Protein AF-A0AAV4GUM2-F1 (afdb_monomer_lite)

Radius of gyration: 15.47 Å; chains: 1; bounding box: 38×36×44 Å

Organism: NCBI:txid1093978

InterPro domains:
  IPR018998 EndoU ribonuclease, C-terminal [PF09412] (3-147)
  IPR018998 EndoU ribonuclease, C-terminal [PS51959] (1-150)
  IPR018998 EndoU ribonuclease, C-terminal [cd21159] (4-147)
  IPR037227 Endoribonuclease EndoU-like [SSF142877] (4-147)
  IPR039787 Poly(U)-specific endoribonuclease [PTHR12439] (3-148)

Structure (mmCIF, N/CA/C/O backbone):
data_AF-A0AAV4GUM2-F1
#
_entry.id   AF-A0AAV4GUM2-F1
#
loop_
_atom_site.group_PDB
_atom_site.id
_atom_site.type_symbol
_atom_site.label_atom_id
_atom_site.label_alt_id
_atom_site.label_comp_id
_atom_site.label_asym_id
_atom_site.label_entity_id
_atom_site.label_seq_id
_atom_site.pdbx_PDB_ins_code
_atom_site.Cartn_x
_atom_site.Cartn_y
_atom_site.Cartn_z
_atom_site.occupancy
_atom_site.B_iso_or_equiv
_atom_site.auth_seq_id
_atom_site.auth_comp_id
_atom_site.auth_asym_id
_atom_site.auth_atom_id
_atom_site.pdbx_PDB_model_num
ATOM 1 N N . LYS A 1 1 ? 1.943 -12.932 -22.956 1.00 70.44 1 LYS A N 1
ATOM 2 C CA . LYS A 1 1 ? 1.127 -13.842 -22.110 1.00 70.44 1 LYS A CA 1
ATOM 3 C C . LYS A 1 1 ? 2.083 -14.591 -21.196 1.00 70.44 1 LYS A C 1
ATOM 5 O O . LYS A 1 1 ? 3.096 -15.033 -21.717 1.00 70.44 1 LYS A O 1
ATOM 10 N N . ILE A 1 2 ? 1.782 -14.676 -19.899 1.00 88.69 2 ILE A N 1
ATOM 11 C CA . ILE A 1 2 ? 2.562 -15.442 -18.914 1.00 88.69 2 ILE A CA 1
ATOM 12 C C . ILE A 1 2 ? 2.278 -16.930 -19.142 1.00 88.69 2 ILE A C 1
ATOM 14 O O . ILE A 1 2 ? 1.111 -17.315 -19.142 1.00 88.69 2 ILE A O 1
ATOM 18 N N . GLN A 1 3 ? 3.309 -17.737 -19.368 1.00 93.19 3 GLN A N 1
ATOM 19 C CA . GLN A 1 3 ? 3.180 -19.148 -19.753 1.00 93.19 3 GLN A CA 1
ATOM 20 C C . GLN A 1 3 ? 3.437 -20.120 -18.600 1.00 93.19 3 GLN A C 1
ATOM 22 O O . GLN A 1 3 ? 3.014 -21.270 -18.653 1.00 93.19 3 GLN A O 1
ATOM 27 N N . ASN A 1 4 ? 4.156 -19.688 -17.563 1.00 96.00 4 ASN A N 1
ATOM 28 C CA . ASN A 1 4 ? 4.568 -20.556 -16.464 1.00 96.00 4 ASN A CA 1
ATOM 29 C C . ASN A 1 4 ? 4.792 -19.771 -15.159 1.00 96.00 4 ASN A C 1
ATOM 31 O O . ASN A 1 4 ? 4.789 -18.539 -15.122 1.00 96.00 4 ASN A O 1
ATOM 35 N N . VAL A 1 5 ? 5.007 -20.511 -14.069 1.00 96.44 5 VAL A N 1
ATOM 36 C CA . VAL A 1 5 ? 5.221 -19.953 -12.725 1.00 96.44 5 VAL A CA 1
ATOM 37 C C . VAL A 1 5 ? 6.489 -19.096 -12.644 1.00 96.44 5 VAL A C 1
ATOM 39 O O . VAL A 1 5 ? 6.516 -18.126 -11.887 1.00 96.44 5 VAL A O 1
ATOM 42 N N . ALA A 1 6 ? 7.536 -19.417 -13.411 1.00 97.75 6 ALA A N 1
ATOM 43 C CA . ALA A 1 6 ? 8.776 -18.644 -13.398 1.00 97.75 6 ALA A CA 1
ATOM 44 C C . ALA A 1 6 ? 8.567 -17.248 -14.005 1.00 97.75 6 ALA A C 1
ATOM 46 O O . ALA A 1 6 ? 8.977 -16.257 -13.403 1.00 97.75 6 ALA A O 1
ATOM 47 N N . GLU A 1 7 ? 7.851 -17.158 -15.126 1.00 97.06 7 GLU A N 1
ATOM 48 C CA . GLU A 1 7 ? 7.456 -15.886 -15.738 1.00 97.06 7 GLU A CA 1
ATOM 49 C C . GLU A 1 7 ? 6.529 -15.075 -14.828 1.00 97.06 7 GLU A C 1
ATOM 51 O O . GLU A 1 7 ? 6.722 -13.868 -14.683 1.00 97.06 7 GLU A O 1
ATOM 56 N N . LEU A 1 8 ? 5.564 -15.724 -14.161 1.00 95.31 8 LEU A N 1
ATOM 57 C CA . LEU A 1 8 ? 4.701 -15.045 -13.190 1.00 95.31 8 LEU A CA 1
ATOM 58 C C . LEU A 1 8 ? 5.522 -14.470 -12.032 1.00 95.31 8 LEU A C 1
ATOM 60 O O . LEU A 1 8 ? 5.329 -13.321 -11.643 1.00 95.31 8 LEU A O 1
ATOM 64 N N . ARG A 1 9 ? 6.463 -15.250 -11.492 1.00 97.06 9 ARG A N 1
ATOM 65 C CA . ARG A 1 9 ? 7.342 -14.815 -10.402 1.00 97.06 9 ARG A CA 1
ATOM 66 C C . ARG A 1 9 ? 8.237 -13.656 -10.830 1.00 97.06 9 ARG A C 1
ATOM 68 O O . ARG A 1 9 ? 8.405 -12.722 -10.052 1.00 97.06 9 ARG A O 1
ATOM 75 N N . ALA A 1 10 ? 8.800 -13.711 -12.035 1.00 97.44 10 ALA A N 1
ATOM 76 C CA . ALA A 1 10 ? 9.609 -12.630 -12.587 1.00 97.44 10 ALA A CA 1
ATOM 77 C C . ALA A 1 10 ? 8.778 -11.352 -12.763 1.00 97.44 10 ALA A C 1
ATOM 79 O O . ALA A 1 10 ? 9.224 -10.277 -12.370 1.00 97.44 10 ALA A O 1
ATOM 80 N N . LEU A 1 11 ? 7.543 -11.475 -13.264 1.00 96.38 11 LEU A N 1
ATOM 81 C CA . LEU A 1 11 ? 6.624 -10.345 -13.360 1.00 96.38 11 LEU A CA 1
ATOM 82 C C . LEU A 1 11 ? 6.303 -9.764 -11.981 1.00 96.38 11 LEU A C 1
ATOM 84 O O . LEU A 1 11 ? 6.423 -8.559 -11.805 1.00 96.38 11 LEU A O 1
ATOM 88 N N . LEU A 1 12 ? 5.920 -10.592 -11.006 1.00 97.62 12 LEU A N 1
ATOM 89 C CA . LEU A 1 12 ? 5.592 -10.126 -9.656 1.00 97.62 12 LEU A CA 1
ATOM 90 C C . LEU A 1 12 ? 6.788 -9.448 -8.983 1.00 97.62 12 LEU A C 1
ATOM 92 O O . LEU A 1 12 ? 6.615 -8.395 -8.378 1.00 97.62 12 LEU A O 1
ATOM 96 N N . ARG A 1 13 ? 7.995 -10.012 -9.132 1.00 98.06 13 ARG A N 1
ATOM 97 C CA . ARG A 1 13 ? 9.239 -9.384 -8.663 1.00 98.06 13 ARG A CA 1
ATOM 98 C C . ARG A 1 13 ? 9.407 -7.994 -9.253 1.00 98.06 13 ARG A C 1
ATOM 100 O O . ARG A 1 13 ? 9.480 -7.035 -8.495 1.00 98.06 13 ARG A O 1
ATOM 107 N N . ARG A 1 14 ? 9.343 -7.891 -10.580 1.00 97.62 14 ARG A N 1
ATOM 108 C CA . ARG A 1 14 ? 9.476 -6.613 -11.276 1.00 97.62 14 ARG A CA 1
ATOM 109 C C . ARG A 1 14 ? 8.408 -5.609 -10.851 1.00 97.62 14 ARG A C 1
ATOM 111 O O . ARG A 1 14 ? 8.712 -4.464 -10.585 1.00 97.62 14 ARG A O 1
ATOM 118 N N . LEU A 1 15 ? 7.142 -6.016 -10.781 1.00 97.81 15 LEU A N 1
ATOM 119 C CA . LEU A 1 15 ? 6.043 -5.093 -10.487 1.00 97.81 15 LEU A CA 1
ATOM 120 C C . LEU A 1 15 ? 6.069 -4.544 -9.058 1.00 97.81 15 LEU A C 1
ATOM 122 O O . LEU A 1 15 ? 5.706 -3.385 -8.858 1.00 97.81 15 LEU A O 1
ATOM 126 N N . TRP A 1 16 ? 6.446 -5.378 -8.088 1.00 98.44 16 TRP A N 1
ATOM 127 C CA . TRP A 1 16 ? 6.263 -5.077 -6.670 1.00 98.44 16 TRP A CA 1
ATOM 128 C C . TRP A 1 16 ? 7.555 -4.787 -5.915 1.00 98.44 16 TRP A C 1
ATOM 130 O O . TRP A 1 16 ? 7.492 -4.076 -4.919 1.00 98.44 16 TRP A O 1
ATOM 140 N N . PHE A 1 17 ? 8.694 -5.326 -6.345 1.00 98.12 17 PHE A N 1
ATOM 141 C CA . PHE A 1 17 ? 9.919 -5.345 -5.540 1.00 98.12 17 PHE A CA 1
ATOM 142 C C . PHE A 1 17 ? 11.116 -4.656 -6.195 1.00 98.12 17 PHE A C 1
ATOM 144 O O . PHE A 1 17 ? 12.085 -4.376 -5.495 1.00 98.12 17 PHE A O 1
ATOM 151 N N . ASP A 1 18 ? 11.073 -4.368 -7.497 1.00 98.06 18 ASP A N 1
ATOM 152 C CA . ASP A 1 18 ? 12.101 -3.528 -8.110 1.00 98.06 18 ASP A CA 1
ATOM 153 C C . ASP A 1 18 ? 11.969 -2.095 -7.580 1.00 98.06 18 ASP A C 1
ATOM 155 O O . ASP A 1 18 ? 10.864 -1.553 -7.457 1.00 98.06 18 ASP A O 1
ATOM 159 N N . PHE A 1 19 ? 13.112 -1.490 -7.258 1.00 97.31 19 PHE A N 1
ATOM 160 C CA . PHE A 1 19 ? 13.151 -0.115 -6.788 1.00 97.31 19 PHE A CA 1
ATOM 161 C C . PHE A 1 19 ? 13.018 0.867 -7.952 1.00 97.31 19 PHE A C 1
ATOM 163 O O . PHE A 1 19 ? 13.669 0.726 -8.988 1.00 97.31 19 PHE A O 1
ATOM 170 N N . TYR A 1 20 ? 12.230 1.914 -7.742 1.00 96.19 20 TYR A N 1
ATOM 171 C CA . TYR A 1 20 ? 12.079 3.050 -8.648 1.00 96.19 20 TYR A CA 1
ATOM 172 C C . TYR A 1 20 ? 12.130 4.362 -7.845 1.00 96.19 20 TYR A C 1
ATOM 174 O O . TYR A 1 20 ? 11.993 4.339 -6.621 1.00 96.19 20 TYR A O 1
ATOM 182 N N . PRO A 1 21 ? 12.344 5.533 -8.475 1.00 94.06 21 PRO A N 1
ATOM 183 C CA . PRO A 1 21 ? 12.385 6.787 -7.729 1.00 94.06 21 PRO A CA 1
ATOM 184 C C . PRO A 1 21 ? 11.014 7.196 -7.207 1.00 94.06 21 PRO A C 1
ATOM 186 O O . PRO A 1 21 ? 10.027 7.089 -7.930 1.00 94.06 21 PRO A O 1
ATOM 189 N N . ARG A 1 22 ? 10.900 7.774 -6.007 1.00 87.38 22 ARG A N 1
ATOM 190 C CA . ARG A 1 22 ? 9.578 8.197 -5.491 1.00 87.38 22 ARG A CA 1
ATOM 191 C C . ARG A 1 22 ? 8.965 9.396 -6.233 1.00 87.38 22 ARG A C 1
ATOM 193 O O . ARG A 1 22 ? 7.749 9.468 -6.401 1.00 87.38 22 ARG A O 1
ATOM 200 N N . SER A 1 23 ? 9.775 10.328 -6.743 1.00 85.56 23 SER A N 1
ATOM 201 C CA . SER A 1 23 ? 9.317 11.534 -7.468 1.00 85.56 23 SER A CA 1
ATOM 202 C C . SER A 1 23 ? 9.852 11.583 -8.902 1.00 85.56 23 SER A C 1
ATOM 204 O O . SER A 1 23 ? 10.813 10.892 -9.225 1.00 85.56 23 SER A O 1
ATOM 206 N N . GLY A 1 24 ? 9.203 12.337 -9.796 1.00 83.75 24 GLY A N 1
ATOM 207 C CA . GLY A 1 24 ? 9.653 12.472 -11.194 1.00 83.75 24 GLY A CA 1
ATOM 208 C C . GLY A 1 24 ? 10.973 13.236 -11.355 1.00 83.75 24 GLY A C 1
ATOM 209 O O . GLY A 1 24 ? 11.605 13.147 -12.397 1.00 83.75 24 GLY A O 1
ATOM 210 N N . ASN A 1 25 ? 11.400 13.948 -10.309 1.00 86.56 25 ASN A N 1
ATOM 211 C CA . ASN A 1 25 ? 12.610 14.773 -10.311 1.00 86.56 25 ASN A CA 1
ATOM 212 C C . ASN A 1 25 ? 13.780 14.107 -9.563 1.00 86.56 25 ASN A C 1
ATOM 214 O O . ASN A 1 25 ? 14.814 14.738 -9.373 1.00 86.56 25 ASN A O 1
ATOM 218 N N . SER A 1 26 ? 13.607 12.869 -9.085 1.00 87.75 26 SER A N 1
ATOM 219 C CA . SER A 1 26 ? 14.644 12.100 -8.392 1.00 87.75 26 SER A CA 1
ATOM 220 C C . SER A 1 26 ? 15.127 10.954 -9.271 1.00 87.75 26 SER A C 1
ATOM 222 O O . SER A 1 26 ? 14.334 10.331 -9.973 1.00 87.75 26 SER A O 1
ATOM 224 N N . THR A 1 27 ? 16.417 10.646 -9.183 1.00 91.56 27 THR A N 1
ATOM 225 C CA . THR A 1 27 ? 17.033 9.443 -9.765 1.00 91.56 27 THR A CA 1
ATOM 226 C C . THR A 1 27 ? 17.346 8.379 -8.710 1.00 91.56 27 THR A C 1
ATOM 228 O O . THR A 1 27 ? 17.794 7.288 -9.052 1.00 91.56 27 THR A O 1
ATOM 231 N N . VAL A 1 28 ? 17.117 8.680 -7.427 1.00 93.81 28 VAL A N 1
ATOM 232 C CA . VAL A 1 28 ? 17.375 7.754 -6.318 1.00 93.81 28 VAL A CA 1
ATOM 233 C C . VAL A 1 28 ? 16.295 6.682 -6.309 1.00 93.81 28 VAL A C 1
ATOM 235 O O . VAL A 1 28 ? 15.124 7.020 -6.194 1.00 93.81 28 VAL A O 1
ATOM 238 N N . LEU A 1 29 ? 16.686 5.412 -6.412 1.00 95.06 29 LEU A N 1
ATOM 239 C CA . LEU A 1 29 ? 15.788 4.258 -6.339 1.00 95.06 29 LEU A CA 1
ATOM 240 C C . LEU A 1 29 ? 15.517 3.921 -4.862 1.00 95.06 29 LEU A C 1
ATOM 242 O O . LEU A 1 29 ? 16.274 3.170 -4.254 1.00 95.06 29 LEU A O 1
ATOM 246 N N . ASP A 1 30 ? 14.493 4.540 -4.270 1.00 93.06 30 ASP A N 1
ATOM 247 C CA . ASP A 1 30 ? 14.252 4.540 -2.814 1.00 93.06 30 ASP A CA 1
ATOM 248 C C . ASP A 1 30 ? 12.866 4.029 -2.391 1.00 93.06 30 ASP A C 1
ATOM 250 O O . ASP A 1 30 ? 12.462 4.219 -1.240 1.00 93.06 30 ASP A O 1
ATOM 254 N N . THR A 1 31 ? 12.114 3.445 -3.323 1.00 95.81 31 THR A N 1
ATOM 255 C CA . THR A 1 31 ? 10.775 2.909 -3.069 1.00 95.81 31 THR A CA 1
ATOM 256 C C . THR A 1 31 ? 10.441 1.758 -4.012 1.00 95.81 31 THR A C 1
ATOM 258 O O . THR A 1 31 ? 10.967 1.676 -5.123 1.00 95.81 31 THR A O 1
ATOM 261 N N . SER A 1 32 ? 9.539 0.888 -3.573 1.00 97.81 32 SER A N 1
ATOM 262 C CA . SER A 1 32 ? 8.948 -0.197 -4.350 1.00 97.81 32 SER A CA 1
ATOM 263 C C . SER A 1 32 ? 7.430 -0.244 -4.141 1.00 97.81 32 SER A C 1
ATOM 265 O O . SER A 1 32 ? 6.896 0.273 -3.154 1.00 97.81 32 SER A O 1
ATOM 267 N N . GLY A 1 33 ? 6.711 -0.915 -5.045 1.00 97.94 33 GLY A N 1
ATOM 268 C CA . GLY A 1 33 ? 5.258 -1.052 -4.928 1.00 97.94 33 GLY A CA 1
ATOM 269 C C . GLY A 1 33 ? 4.840 -1.795 -3.659 1.00 97.94 33 GLY A C 1
ATOM 270 O O . GLY A 1 33 ? 3.842 -1.445 -3.027 1.00 97.94 33 GLY A O 1
ATOM 271 N N . PHE A 1 34 ? 5.629 -2.792 -3.249 1.00 98.38 34 PHE A N 1
ATOM 272 C CA . PHE A 1 34 ? 5.408 -3.545 -2.020 1.00 98.38 34 PHE A CA 1
ATOM 273 C C . PHE A 1 34 ? 5.594 -2.662 -0.787 1.00 98.38 34 PHE A C 1
ATOM 275 O O . PHE A 1 34 ? 4.730 -2.655 0.087 1.00 98.38 34 PHE A O 1
ATOM 282 N N . GLU A 1 35 ? 6.675 -1.883 -0.721 1.00 97.44 35 GLU A N 1
ATOM 283 C CA . GLU A 1 35 ? 6.890 -0.952 0.389 1.00 97.44 35 GLU A CA 1
ATOM 284 C C . GLU A 1 35 ? 5.760 0.069 0.471 1.00 97.44 35 GLU A C 1
ATOM 286 O O . GLU A 1 35 ? 5.159 0.244 1.527 1.00 97.44 35 GLU A O 1
ATOM 291 N N . HIS A 1 36 ? 5.390 0.677 -0.653 1.00 97.44 36 HIS A N 1
ATOM 292 C CA . HIS A 1 36 ? 4.338 1.678 -0.668 1.00 97.44 36 HIS A CA 1
ATOM 293 C C . HIS A 1 36 ? 2.983 1.114 -0.219 1.00 97.44 36 HIS A C 1
ATOM 295 O O . HIS A 1 36 ? 2.336 1.662 0.674 1.00 97.44 36 HIS A O 1
ATOM 301 N N . VAL A 1 37 ? 2.531 0.014 -0.820 1.00 98.06 37 VAL A N 1
ATOM 302 C CA . VAL A 1 37 ? 1.183 -0.525 -0.587 1.00 98.06 37 VAL A CA 1
ATOM 303 C C . VAL A 1 37 ? 1.115 -1.326 0.708 1.00 98.06 37 VAL A C 1
ATOM 305 O O . VAL A 1 37 ? 0.219 -1.096 1.518 1.00 98.06 37 VAL A O 1
ATOM 308 N N . MET A 1 38 ? 2.062 -2.237 0.927 1.00 97.56 38 MET A N 1
ATOM 309 C CA . MET A 1 38 ? 1.987 -3.235 1.997 1.00 97.56 38 MET A CA 1
ATOM 310 C C . MET A 1 38 ? 2.697 -2.791 3.275 1.00 97.56 38 MET A C 1
ATOM 312 O O . MET A 1 38 ? 2.296 -3.216 4.350 1.00 97.56 38 MET A O 1
ATOM 316 N N . VAL A 1 39 ? 3.730 -1.944 3.196 1.00 95.94 39 VAL A N 1
ATOM 317 C CA . VAL A 1 39 ? 4.525 -1.534 4.374 1.00 95.94 39 VAL A CA 1
ATOM 318 C C . VAL A 1 39 ? 4.197 -0.116 4.842 1.00 95.94 39 VAL A C 1
ATOM 320 O O . VAL A 1 39 ? 4.213 0.141 6.048 1.00 95.94 39 VAL A O 1
ATOM 323 N N . GLY A 1 40 ? 3.879 0.786 3.912 1.00 94.81 40 GLY A N 1
ATOM 324 C CA . GLY A 1 40 ? 3.738 2.216 4.157 1.00 94.81 40 GLY A CA 1
ATOM 325 C C . GLY A 1 40 ? 5.062 2.970 4.139 1.00 94.81 40 GLY A C 1
ATOM 326 O O . GLY A 1 40 ? 6.116 2.432 4.468 1.00 94.81 40 GLY A O 1
ATOM 327 N N . GLU A 1 41 ? 4.991 4.258 3.808 1.00 93.56 41 GLU A N 1
ATOM 328 C CA . GLU A 1 41 ? 6.158 5.133 3.706 1.00 93.56 41 GLU A CA 1
ATOM 329 C C . GLU A 1 41 ? 5.899 6.517 4.305 1.00 93.56 41 GLU A C 1
ATOM 331 O O . GLU A 1 41 ? 4.762 6.984 4.430 1.00 93.56 41 GLU A O 1
ATOM 336 N N . TYR A 1 42 ? 6.978 7.237 4.594 1.00 93.06 42 TYR A N 1
ATOM 337 C CA . TYR A 1 42 ? 6.913 8.661 4.892 1.00 93.06 42 TYR A CA 1
ATOM 338 C C . TYR A 1 42 ? 7.051 9.464 3.604 1.00 93.06 42 TYR A C 1
ATOM 340 O O . TYR A 1 42 ? 8.011 9.319 2.853 1.00 93.06 42 TYR A O 1
ATOM 348 N N . LYS A 1 43 ? 6.085 10.345 3.351 1.00 89.19 43 LYS A N 1
ATOM 349 C CA . LYS A 1 43 ? 6.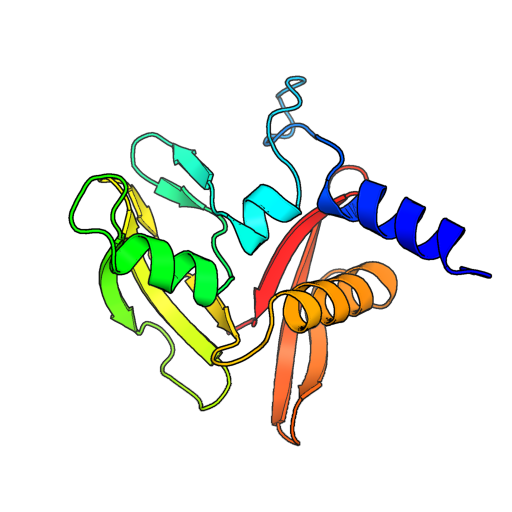114 11.267 2.21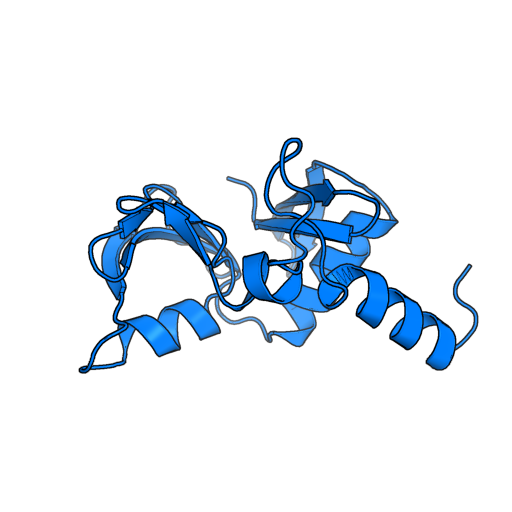0 1.00 89.19 43 LYS A CA 1
ATOM 350 C C . LYS A 1 43 ? 6.894 12.533 2.525 1.00 89.19 43 LYS A C 1
ATOM 352 O O . LYS A 1 43 ? 7.531 13.102 1.646 1.00 89.19 43 LYS A O 1
ATOM 357 N N . SER A 1 44 ? 6.786 13.004 3.761 1.00 91.12 44 SER A N 1
ATOM 358 C CA . SER A 1 44 ? 7.513 14.160 4.273 1.00 91.12 44 SER A CA 1
ATOM 359 C C . SER A 1 44 ? 7.655 14.057 5.792 1.00 91.12 44 SER A C 1
ATOM 361 O O . SER A 1 44 ? 7.256 13.064 6.405 1.00 91.12 44 SER A O 1
ATOM 363 N N . VAL A 1 45 ? 8.199 15.106 6.409 1.00 92.44 45 VAL A N 1
ATOM 364 C CA . VAL A 1 45 ? 8.283 15.243 7.870 1.00 92.44 45 VAL A CA 1
ATOM 365 C C . VAL A 1 45 ? 6.899 15.203 8.534 1.00 92.44 45 VAL A C 1
ATOM 367 O O . VAL A 1 45 ? 6.787 14.748 9.661 1.00 92.44 45 VAL A O 1
ATOM 370 N N . GLU A 1 46 ? 5.841 15.601 7.820 1.00 95.56 46 GLU A N 1
ATOM 371 C CA . GLU A 1 46 ? 4.486 15.748 8.376 1.00 95.56 46 GLU A CA 1
ATOM 372 C C . GLU A 1 46 ? 3.464 14.749 7.817 1.00 95.56 46 GLU A C 1
ATOM 374 O O . GLU A 1 46 ? 2.327 14.698 8.290 1.00 95.56 46 GLU A O 1
ATOM 379 N N . LYS A 1 47 ? 3.809 13.997 6.763 1.00 95.25 47 LYS A N 1
ATOM 380 C CA . LYS A 1 47 ? 2.839 13.187 6.009 1.00 95.25 47 LYS A CA 1
ATOM 381 C C . LYS A 1 47 ? 3.331 11.771 5.779 1.00 95.25 47 LYS A C 1
ATOM 383 O O . LYS A 1 47 ? 4.430 11.564 5.265 1.00 95.25 47 LYS A O 1
ATOM 388 N N . ALA A 1 48 ? 2.468 10.809 6.083 1.00 95.19 48 ALA A N 1
ATOM 389 C CA . ALA A 1 48 ? 2.624 9.424 5.665 1.00 95.19 48 ALA A CA 1
ATOM 390 C C . ALA A 1 48 ? 1.952 9.203 4.299 1.00 95.19 48 ALA A C 1
ATOM 392 O O . ALA A 1 48 ? 1.076 9.965 3.876 1.00 95.19 48 ALA A O 1
ATOM 393 N N . SER A 1 49 ? 2.377 8.168 3.585 1.00 94.31 49 SER A N 1
ATOM 394 C CA . SER A 1 49 ? 1.849 7.763 2.284 1.00 94.31 49 SER A CA 1
ATOM 395 C C . SER A 1 49 ? 1.841 6.244 2.161 1.00 94.31 49 SER A C 1
ATOM 397 O O . SER A 1 49 ? 2.524 5.553 2.911 1.00 94.31 49 SER A O 1
ATOM 399 N N . GLY A 1 50 ? 1.027 5.724 1.243 1.00 96.00 50 GLY A N 1
ATOM 400 C CA . GLY A 1 50 ? 0.843 4.283 1.132 1.00 96.00 50 GLY A CA 1
ATOM 401 C C . GLY A 1 50 ? 0.145 3.696 2.363 1.00 96.00 50 GLY A C 1
ATOM 402 O O . GLY A 1 50 ? -0.730 4.355 2.925 1.00 96.00 50 GLY A O 1
ATOM 403 N N . LEU A 1 51 ? 0.564 2.508 2.797 1.00 97.06 51 LEU A N 1
ATOM 404 C CA . LEU A 1 51 ? -0.030 1.725 3.890 1.00 97.06 51 LEU A CA 1
ATOM 405 C C . LEU A 1 51 ? -1.511 1.406 3.643 1.00 97.06 51 LEU A C 1
ATOM 407 O O . LEU A 1 51 ? -2.408 1.886 4.338 1.00 97.06 51 LEU A O 1
ATOM 411 N N . HIS A 1 52 ? -1.740 0.579 2.631 1.00 97.12 52 HIS A N 1
ATOM 412 C CA . HIS A 1 52 ? -3.046 0.109 2.176 1.00 97.12 52 HIS A CA 1
ATOM 413 C C . HIS A 1 52 ? -3.240 -1.389 2.464 1.00 97.12 52 HIS A C 1
ATOM 415 O O . HIS A 1 52 ? -3.920 -2.095 1.723 1.00 97.12 52 HIS A O 1
ATOM 421 N N . ASN A 1 53 ? -2.651 -1.870 3.560 1.00 97.00 53 ASN A N 1
ATOM 422 C CA . ASN A 1 53 ? -2.781 -3.242 4.032 1.00 97.00 53 ASN A CA 1
ATOM 423 C C . ASN A 1 53 ? -3.149 -3.249 5.520 1.00 97.00 53 ASN A C 1
ATOM 425 O O . ASN A 1 53 ? -2.436 -2.677 6.349 1.00 97.00 53 ASN A O 1
ATOM 429 N N . TRP A 1 54 ? -4.260 -3.908 5.857 1.00 95.75 54 TRP A N 1
ATOM 430 C CA . TRP A 1 54 ? -4.787 -3.912 7.223 1.00 95.75 54 TRP A CA 1
ATOM 431 C C . TRP A 1 54 ? -3.869 -4.625 8.215 1.00 95.75 54 TRP A C 1
ATOM 433 O O . TRP A 1 54 ? -3.790 -4.208 9.365 1.00 95.75 54 TRP A O 1
ATOM 443 N N . LEU A 1 55 ? -3.160 -5.674 7.785 1.00 95.69 55 LEU A N 1
ATOM 444 C CA . LEU A 1 55 ? -2.269 -6.423 8.666 1.00 95.69 55 LEU A CA 1
ATOM 445 C C . LEU A 1 55 ? -1.071 -5.557 9.065 1.00 95.69 55 LEU A C 1
ATOM 447 O O . LEU A 1 55 ? -0.734 -5.471 10.240 1.00 95.69 55 LEU A O 1
ATOM 451 N N . ALA A 1 56 ? -0.469 -4.847 8.109 1.00 95.38 56 ALA A N 1
ATOM 452 C CA . ALA A 1 56 ? 0.600 -3.898 8.392 1.00 95.38 56 ALA A CA 1
ATOM 453 C C . ALA A 1 56 ? 0.126 -2.706 9.231 1.00 95.38 56 ALA A C 1
ATOM 455 O O . ALA A 1 56 ? 0.883 -2.220 10.068 1.00 95.38 56 ALA A O 1
ATOM 456 N N . PHE A 1 57 ? -1.108 -2.240 9.024 1.00 95.69 57 PHE A N 1
ATOM 457 C CA . PHE A 1 57 ? -1.725 -1.227 9.877 1.00 95.69 57 PHE A CA 1
ATOM 458 C C . PHE A 1 57 ? -1.858 -1.732 11.323 1.00 95.69 57 PHE A C 1
ATOM 460 O O . PHE A 1 57 ? -1.328 -1.102 12.235 1.00 95.69 57 PHE A O 1
ATOM 467 N N . TYR A 1 58 ? -2.468 -2.906 11.515 1.00 94.69 58 TYR A N 1
ATOM 468 C CA . TYR A 1 58 ? -2.652 -3.551 12.818 1.00 94.69 58 TYR A CA 1
ATOM 469 C C . TYR A 1 58 ? -1.324 -3.773 13.549 1.00 94.69 58 TYR A C 1
ATOM 471 O O . TYR A 1 58 ? -1.186 -3.406 14.712 1.00 94.69 58 TYR A O 1
ATOM 479 N N . GLU A 1 59 ? -0.320 -4.329 12.870 1.00 94.38 59 GLU A N 1
ATOM 480 C CA . GLU A 1 59 ? 0.991 -4.592 13.474 1.00 94.38 59 GLU A CA 1
ATOM 481 C C . GLU A 1 59 ? 1.723 -3.308 13.880 1.00 94.38 59 GLU A C 1
ATOM 483 O O . GLU A 1 59 ? 2.536 -3.334 14.802 1.00 94.38 59 GLU A O 1
ATOM 488 N N . LYS A 1 60 ? 1.466 -2.180 13.206 1.00 94.81 60 LYS A N 1
ATOM 489 C CA . LYS A 1 60 ? 2.021 -0.882 13.607 1.00 94.81 60 LYS A CA 1
ATOM 490 C C . LYS A 1 60 ? 1.252 -0.277 14.774 1.00 94.81 60 LYS A C 1
ATOM 492 O O . LYS A 1 60 ? 1.905 0.198 15.684 1.00 94.81 60 LYS A O 1
ATOM 497 N N . GLU A 1 61 ? -0.079 -0.329 14.761 1.00 94.81 61 GLU A N 1
ATOM 498 C CA . GLU A 1 61 ? -0.947 0.196 15.831 1.00 94.81 61 GLU A CA 1
ATOM 499 C C . GLU A 1 61 ? -0.804 -0.582 17.151 1.00 94.81 61 GLU A C 1
ATOM 501 O O . GLU A 1 61 ? -0.864 -0.023 18.243 1.00 94.81 61 GLU A O 1
ATOM 506 N N . LYS A 1 62 ? -0.587 -1.898 17.070 1.00 93.31 62 LYS A N 1
ATOM 507 C CA . LYS A 1 62 ? -0.422 -2.768 18.241 1.00 93.31 62 LYS A CA 1
ATOM 508 C C . LYS A 1 62 ? 0.855 -2.478 19.031 1.00 93.31 62 LYS A C 1
ATOM 510 O O . LYS A 1 62 ? 0.928 -2.805 20.218 1.00 93.31 62 LYS A O 1
ATOM 515 N N . LYS A 1 63 ? 1.900 -1.963 18.382 1.00 88.25 63 LYS A N 1
ATOM 516 C CA . LYS A 1 63 ? 3.203 -1.778 19.024 1.00 88.25 63 LYS A CA 1
ATOM 517 C C . LYS A 1 63 ? 3.120 -0.685 20.075 1.00 88.25 63 LYS A C 1
ATOM 519 O O . LYS A 1 63 ? 2.720 0.429 19.796 1.00 88.25 63 LYS A O 1
ATOM 524 N N . THR A 1 64 ? 3.564 -0.988 21.287 1.00 78.50 64 THR A N 1
ATOM 525 C CA . THR A 1 64 ? 3.649 0.002 22.371 1.00 78.50 64 THR A CA 1
ATOM 526 C C . THR A 1 64 ? 4.879 0.902 22.251 1.00 78.50 64 THR A C 1
ATOM 528 O O . THR A 1 64 ? 4.931 1.953 22.880 1.00 78.50 64 THR A O 1
ATOM 531 N N . GLU A 1 65 ? 5.862 0.490 21.450 1.00 79.88 65 GLU A N 1
ATOM 532 C CA . GLU A 1 65 ? 7.101 1.216 21.180 1.00 79.88 65 GLU A CA 1
ATOM 533 C C . GLU A 1 65 ? 7.113 1.729 19.735 1.00 79.88 65 GLU A C 1
ATOM 535 O O . GLU A 1 65 ? 6.601 1.078 18.822 1.00 79.88 65 GLU A O 1
ATOM 540 N N . GLU A 1 66 ? 7.712 2.900 19.524 1.00 74.75 66 GLU A N 1
ATOM 541 C CA . GLU A 1 66 ? 7.835 3.515 18.202 1.00 74.75 66 GLU A CA 1
ATOM 542 C C . GLU A 1 66 ? 8.587 2.597 17.209 1.00 74.75 66 GLU A C 1
ATOM 544 O O . GLU A 1 66 ? 9.600 1.994 17.575 1.00 74.75 66 GLU A O 1
ATOM 549 N N . PRO A 1 67 ? 8.159 2.507 15.931 1.00 66.31 67 PRO A N 1
ATOM 550 C CA . PRO A 1 67 ? 7.119 3.313 15.292 1.00 66.31 67 PRO A CA 1
ATOM 551 C C . PRO A 1 67 ? 5.684 2.798 15.510 1.00 66.31 67 PRO A C 1
ATOM 553 O O . PRO A 1 67 ? 5.401 1.650 15.155 1.00 66.31 67 PRO A O 1
ATOM 556 N N . ASN A 1 68 ? 4.782 3.660 16.005 1.00 88.75 68 ASN A N 1
ATOM 557 C CA . ASN A 1 68 ? 3.379 3.321 16.298 1.00 88.75 68 ASN A CA 1
ATOM 558 C C . ASN A 1 68 ? 2.373 4.192 15.510 1.00 88.75 68 ASN A C 1
ATOM 560 O O . ASN A 1 68 ? 2.630 5.353 15.178 1.00 88.75 68 ASN A O 1
ATOM 564 N N . ILE A 1 69 ? 1.217 3.610 15.193 1.00 95.62 69 ILE A N 1
ATOM 565 C CA . ILE A 1 69 ? 0.050 4.295 14.637 1.00 95.62 69 ILE A CA 1
ATOM 566 C C . ILE A 1 69 ? -0.894 4.725 15.761 1.00 95.62 69 ILE A C 1
ATOM 568 O O . ILE A 1 69 ? -1.302 3.920 16.589 1.00 95.62 69 ILE A O 1
ATOM 572 N N . ASN A 1 70 ? -1.314 5.989 15.728 1.00 95.00 70 ASN A N 1
ATOM 573 C CA . ASN A 1 70 ? -2.411 6.513 16.533 1.00 95.00 70 ASN A CA 1
ATOM 574 C C . ASN A 1 70 ? -3.641 6.743 15.643 1.00 95.00 70 ASN A C 1
ATOM 576 O O . ASN A 1 70 ? -3.674 7.679 14.835 1.00 95.00 70 ASN A O 1
ATOM 580 N N . TYR A 1 71 ? -4.637 5.868 15.763 1.00 94.75 71 TYR A N 1
ATOM 581 C CA . TYR A 1 71 ? -5.865 5.919 14.977 1.00 94.75 71 TYR A CA 1
ATOM 582 C C . TYR A 1 71 ? -6.802 7.045 15.428 1.00 94.75 71 TYR A C 1
ATOM 584 O O . TYR A 1 71 ? -7.156 7.168 16.597 1.00 94.75 71 TYR A O 1
ATOM 592 N N . TYR A 1 72 ? -7.247 7.860 14.471 1.00 94.94 72 TYR A N 1
ATOM 593 C CA . TYR A 1 72 ? -8.121 9.012 14.710 1.00 94.94 72 TYR A CA 1
ATOM 594 C C . TYR A 1 72 ? -9.587 8.772 14.338 1.00 94.94 72 TYR A C 1
ATOM 596 O O . TYR A 1 72 ? -10.418 9.645 14.582 1.00 94.94 72 TYR A O 1
ATOM 604 N N . GLY A 1 73 ? -9.921 7.621 13.753 1.00 91.38 73 GLY A N 1
ATOM 605 C CA . GLY A 1 73 ? -11.284 7.297 13.335 1.00 91.38 73 GLY A CA 1
ATOM 606 C C . GLY A 1 73 ? -11.416 6.995 11.844 1.00 91.38 73 GLY A C 1
ATOM 607 O O . GLY A 1 73 ? -10.477 7.155 11.054 1.00 91.38 73 GLY A O 1
ATOM 608 N N . TYR A 1 74 ? -12.612 6.546 11.464 1.00 84.94 74 TYR A N 1
ATOM 609 C CA . TYR A 1 74 ? -12.930 6.189 10.090 1.00 84.94 74 TYR A CA 1
ATOM 610 C C . TYR A 1 74 ? -13.424 7.400 9.303 1.00 84.94 74 TYR A C 1
ATOM 612 O O . TYR A 1 74 ? -14.120 8.262 9.836 1.00 84.94 74 TYR A O 1
ATOM 620 N N . THR A 1 75 ? -13.083 7.462 8.016 1.00 81.62 75 THR A N 1
ATOM 621 C CA . THR A 1 75 ? -13.392 8.629 7.164 1.00 81.62 75 THR A CA 1
ATOM 622 C C . THR A 1 75 ? -14.388 8.355 6.044 1.00 81.62 75 THR A C 1
ATOM 624 O O . THR A 1 75 ? -14.966 9.301 5.520 1.00 81.62 75 THR A O 1
ATOM 627 N N . CYS A 1 76 ? -14.634 7.087 5.706 1.00 78.69 76 CYS A N 1
ATOM 628 C CA . CYS A 1 76 ? -15.626 6.679 4.703 1.00 78.69 76 CYS A CA 1
ATOM 629 C C . CYS A 1 76 ? -16.558 5.546 5.193 1.00 78.69 76 CYS A C 1
ATOM 631 O O . CYS A 1 76 ? -17.327 5.002 4.409 1.00 78.69 76 CYS A O 1
ATOM 633 N N . GLY A 1 77 ? -16.493 5.193 6.485 1.00 72.44 77 GLY A N 1
ATOM 634 C CA . GLY A 1 77 ? -17.211 4.058 7.081 1.00 72.44 77 GLY A CA 1
ATOM 635 C C . GLY A 1 77 ? -16.376 2.774 7.176 1.00 72.44 77 GLY A C 1
ATOM 636 O O . GLY A 1 77 ? -15.215 2.730 6.760 1.00 72.44 77 GLY A O 1
ATOM 637 N N . ILE A 1 78 ? -16.976 1.742 7.773 1.00 74.94 78 ILE A N 1
ATOM 638 C CA . ILE A 1 78 ? -16.439 0.379 7.856 1.00 74.94 78 ILE A CA 1
ATOM 639 C C . ILE A 1 78 ? -17.470 -0.545 7.216 1.00 74.94 78 ILE A C 1
ATOM 641 O O . ILE A 1 78 ? -18.623 -0.588 7.642 1.00 74.94 78 ILE A O 1
ATOM 645 N N . GLU A 1 79 ? -17.041 -1.291 6.209 1.00 80.44 79 GLU A N 1
ATOM 646 C CA . GLU A 1 79 ? -17.812 -2.370 5.601 1.00 80.44 79 GLU A CA 1
ATOM 647 C C . GLU A 1 79 ? -17.104 -3.702 5.884 1.00 80.44 79 GLU A C 1
ATOM 649 O O . GLU A 1 79 ? -15.905 -3.699 6.175 1.00 80.44 79 GLU A O 1
ATOM 654 N N . PRO A 1 80 ? -17.789 -4.857 5.783 1.00 78.75 80 PRO A N 1
ATOM 655 C CA . PRO A 1 80 ? -17.224 -6.153 6.179 1.00 78.75 80 PRO A CA 1
ATOM 656 C C . PRO A 1 80 ? -15.848 -6.477 5.571 1.00 78.75 80 PRO A C 1
ATOM 658 O O . PRO A 1 80 ? -15.055 -7.192 6.184 1.00 78.75 80 PRO A O 1
ATOM 661 N N . HIS A 1 81 ? -15.556 -5.923 4.390 1.00 84.75 81 HIS A N 1
ATOM 662 C CA . HIS A 1 81 ? -14.331 -6.183 3.638 1.00 84.75 81 HIS A CA 1
ATOM 663 C C . HIS A 1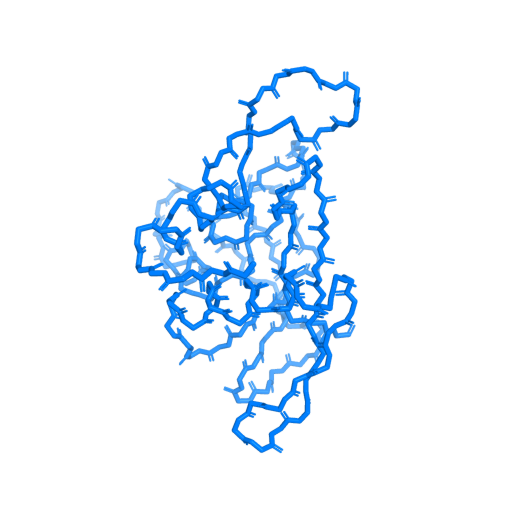 81 ? -13.458 -4.949 3.402 1.00 84.75 81 HIS A C 1
ATOM 665 O O . HIS A 1 81 ? -12.420 -5.092 2.764 1.00 84.75 81 HIS A O 1
ATOM 671 N N . ARG A 1 82 ? -13.820 -3.748 3.875 1.00 90.06 82 ARG A N 1
ATOM 672 C CA . ARG A 1 82 ? -12.991 -2.542 3.685 1.00 90.06 82 ARG A CA 1
ATOM 673 C C . ARG A 1 82 ? -13.098 -1.554 4.838 1.00 90.06 82 ARG A C 1
ATOM 675 O O . ARG A 1 82 ? -14.151 -1.400 5.451 1.00 90.06 82 ARG A O 1
ATOM 682 N N . MET A 1 83 ? -12.009 -0.833 5.076 1.00 91.69 83 MET A N 1
ATOM 683 C CA . MET A 1 83 ? -11.951 0.266 6.035 1.00 91.69 83 MET A CA 1
ATOM 684 C C . MET A 1 83 ? -11.272 1.479 5.419 1.00 91.69 83 MET A C 1
ATOM 686 O O . MET A 1 83 ? -10.292 1.336 4.688 1.00 91.69 83 MET A O 1
ATOM 690 N N . CYS A 1 84 ? -11.759 2.664 5.786 1.00 93.31 84 CYS A N 1
ATOM 691 C CA . CYS A 1 84 ? -11.000 3.902 5.674 1.00 93.31 84 CYS A CA 1
ATOM 692 C C . CYS A 1 84 ? -10.561 4.388 7.044 1.00 93.31 84 CYS A C 1
ATOM 694 O O . CYS A 1 84 ? -11.410 4.552 7.912 1.00 93.31 84 CYS A O 1
ATOM 696 N N . ALA A 1 85 ? -9.284 4.711 7.211 1.00 93.81 85 ALA A N 1
ATOM 697 C CA . ALA A 1 85 ? -8.733 5.235 8.451 1.00 93.81 85 ALA A CA 1
ATOM 698 C C . ALA A 1 85 ? -8.050 6.592 8.245 1.00 93.81 85 ALA A C 1
ATOM 700 O O . ALA A 1 85 ? -7.313 6.798 7.274 1.00 93.81 85 ALA A O 1
ATOM 701 N N . ALA A 1 86 ? -8.253 7.495 9.202 1.00 95.94 86 ALA A N 1
ATOM 702 C CA . ALA A 1 86 ? -7.363 8.616 9.463 1.00 95.94 86 ALA A CA 1
ATOM 703 C C . ALA A 1 86 ? -6.494 8.284 10.676 1.00 95.94 86 ALA A C 1
ATOM 705 O O . ALA A 1 86 ? -6.979 7.723 11.657 1.00 95.94 86 ALA A O 1
ATOM 706 N N . TYR A 1 87 ? -5.212 8.623 10.614 1.00 96.00 87 TYR A N 1
ATOM 707 C CA . TYR A 1 87 ? -4.280 8.325 11.695 1.00 96.00 87 TYR A CA 1
ATOM 708 C C . TYR A 1 87 ? -3.039 9.211 11.641 1.00 96.00 87 TYR A C 1
ATOM 710 O O . TYR A 1 87 ? -2.756 9.888 10.643 1.00 96.00 87 TYR A O 1
ATOM 718 N N . ASP A 1 88 ? -2.288 9.178 12.731 1.00 95.75 88 ASP A N 1
ATOM 719 C CA . ASP A 1 88 ? -0.910 9.636 12.803 1.00 95.75 88 ASP A CA 1
ATOM 720 C C . ASP A 1 88 ? 0.032 8.438 12.901 1.00 95.75 88 ASP A C 1
ATOM 722 O O . ASP A 1 88 ? -0.275 7.455 13.565 1.00 95.75 88 ASP A O 1
ATOM 726 N N . TRP A 1 89 ? 1.151 8.498 12.189 1.00 95.25 89 TRP A N 1
ATOM 727 C CA . TRP A 1 89 ? 2.214 7.507 12.263 1.00 95.25 89 TRP A CA 1
ATOM 728 C C . TRP A 1 89 ? 3.529 8.239 12.525 1.00 95.25 89 TRP A C 1
ATOM 730 O O . TRP A 1 89 ? 4.062 8.901 11.631 1.00 95.25 89 TRP A O 1
ATOM 740 N N . ASN A 1 90 ? 4.034 8.169 13.758 1.00 93.56 90 ASN A N 1
ATOM 741 C CA . ASN A 1 90 ? 5.259 8.854 14.186 1.00 93.56 90 ASN A CA 1
ATOM 742 C C . ASN A 1 90 ? 5.252 10.373 13.913 1.00 93.56 90 ASN A C 1
ATOM 744 O O . ASN A 1 90 ? 6.198 10.911 13.325 1.00 93.56 90 ASN A O 1
ATOM 748 N N . GLY A 1 91 ? 4.170 11.067 14.261 1.00 93.44 91 GLY A N 1
ATOM 749 C CA . GLY A 1 91 ? 3.984 12.501 14.019 1.00 93.44 91 GLY A CA 1
ATOM 750 C C . GLY A 1 91 ? 3.611 12.856 12.576 1.00 93.44 91 GLY A C 1
ATOM 751 O O . GLY A 1 91 ? 3.557 14.038 12.224 1.00 93.44 91 GLY A O 1
ATOM 752 N N . ARG A 1 92 ? 3.386 11.855 11.712 1.00 96.31 92 ARG A N 1
ATOM 753 C CA . ARG A 1 92 ? 3.020 12.053 10.305 1.00 96.31 92 ARG A CA 1
ATOM 754 C C . ARG A 1 92 ? 1.573 11.688 10.072 1.00 96.31 92 ARG A C 1
ATOM 756 O O . ARG A 1 92 ? 1.175 10.527 10.143 1.00 96.31 92 ARG A O 1
ATOM 763 N N . LYS A 1 93 ? 0.793 12.682 9.671 1.00 96.38 93 LYS A N 1
ATOM 764 C CA . LYS A 1 93 ? -0.646 12.531 9.479 1.00 96.38 93 LYS A CA 1
ATOM 765 C C . LYS A 1 93 ? -0.949 11.899 8.127 1.00 96.38 93 LYS A C 1
ATOM 767 O O . LYS A 1 93 ? -0.430 12.329 7.091 1.00 96.38 93 LYS A O 1
ATOM 772 N N . LYS A 1 94 ? -1.882 10.950 8.119 1.00 95.56 94 LYS A N 1
ATOM 773 C CA . LYS A 1 94 ? -2.576 10.486 6.917 1.00 95.56 94 LYS A CA 1
ATOM 774 C C . LYS A 1 94 ? -4.073 10.663 7.127 1.00 95.56 94 LYS A C 1
ATOM 776 O O . LYS A 1 94 ? -4.668 10.074 8.020 1.00 95.56 94 LYS A O 1
ATOM 781 N N . ARG A 1 95 ? -4.680 11.521 6.303 1.00 93.81 95 ARG A N 1
ATOM 782 C CA . ARG A 1 95 ? -6.107 11.871 6.421 1.00 93.81 95 ARG A CA 1
ATOM 783 C C . ARG A 1 95 ? -7.039 10.785 5.887 1.00 93.81 95 ARG A C 1
ATOM 785 O O . ARG A 1 95 ? -8.191 10.738 6.285 1.00 93.81 95 ARG A O 1
ATOM 792 N N . LEU A 1 96 ? -6.552 9.962 4.964 1.00 93.31 96 LEU A N 1
ATOM 793 C CA . LEU A 1 96 ? -7.313 8.883 4.354 1.00 93.31 96 LEU A CA 1
ATOM 794 C C . LEU A 1 96 ? -6.345 7.787 3.914 1.00 93.31 96 LEU A C 1
ATOM 796 O O . LEU A 1 96 ? -5.521 8.008 3.024 1.00 93.31 96 LEU A O 1
ATOM 800 N N . SER A 1 97 ? -6.444 6.623 4.546 1.00 94.31 97 SER A N 1
ATOM 801 C CA . SER A 1 97 ? -5.999 5.349 3.989 1.00 94.31 97 SER A CA 1
ATOM 802 C C . SER A 1 97 ? -7.194 4.442 3.828 1.00 94.31 97 SER A C 1
ATOM 804 O O . SER A 1 97 ? -7.992 4.359 4.752 1.00 94.31 97 SER A O 1
ATOM 806 N N . SER A 1 98 ? -7.292 3.757 2.700 1.00 95.12 98 SER A N 1
ATOM 807 C CA . SER A 1 98 ? -8.299 2.734 2.460 1.00 95.12 98 SER A CA 1
ATOM 808 C C . SER A 1 98 ? -7.632 1.403 2.149 1.00 95.12 98 SER A C 1
ATOM 810 O O . SER A 1 98 ? -6.609 1.358 1.459 1.00 95.12 98 SER A O 1
ATOM 812 N N . PHE A 1 99 ? -8.187 0.322 2.684 1.00 95.56 99 PHE A N 1
ATOM 813 C CA . PHE A 1 99 ? -7.657 -1.024 2.508 1.00 95.56 99 PHE A CA 1
ATOM 814 C C . PHE A 1 99 ? -8.724 -2.082 2.759 1.00 95.56 99 PHE A C 1
ATOM 816 O O . PHE A 1 99 ? -9.722 -1.828 3.440 1.00 95.56 99 PHE A O 1
ATOM 823 N N . PHE A 1 100 ? -8.501 -3.274 2.208 1.00 95.56 100 PHE A N 1
ATOM 824 C CA . PHE A 1 100 ? -9.320 -4.434 2.525 1.00 95.56 100 PHE A CA 1
ATOM 825 C C . PHE A 1 100 ? -9.161 -4.820 3.998 1.00 95.56 100 PHE A C 1
ATOM 827 O O . PHE A 1 100 ? -8.060 -4.738 4.538 1.00 95.56 100 PHE A O 1
ATOM 834 N N . LEU A 1 101 ? -10.236 -5.284 4.631 1.00 93.00 101 LEU A N 1
ATOM 835 C CA . LEU A 1 101 ? -10.213 -5.894 5.962 1.00 93.00 101 LEU A CA 1
ATOM 836 C C . LEU A 1 101 ? -10.320 -7.416 5.857 1.00 93.00 101 LEU A C 1
ATOM 838 O O . LEU A 1 101 ? -11.020 -7.933 4.990 1.00 93.00 101 LEU A O 1
ATOM 842 N N . ASN A 1 102 ? -9.672 -8.130 6.782 1.00 91.12 102 ASN A N 1
ATOM 843 C CA . ASN A 1 102 ? -9.795 -9.585 6.955 1.00 91.12 102 ASN A CA 1
ATOM 844 C C . ASN A 1 102 ? -9.359 -10.436 5.745 1.00 91.12 102 ASN A C 1
ATOM 846 O O . ASN A 1 102 ? -9.741 -11.599 5.631 1.00 91.12 102 ASN A O 1
ATOM 850 N N . VAL A 1 103 ? -8.536 -9.885 4.850 1.00 94.56 103 VAL A N 1
ATOM 851 C CA . VAL A 1 103 ? -7.960 -10.611 3.706 1.00 94.56 103 VAL A CA 1
ATOM 852 C C . VAL A 1 103 ? -6.510 -11.021 3.969 1.00 94.56 103 VAL A C 1
ATOM 854 O O . VAL A 1 103 ? -5.830 -10.443 4.815 1.00 94.56 103 VAL A O 1
ATOM 857 N N . SER A 1 104 ? -5.993 -12.009 3.240 1.00 96.31 104 SER A N 1
ATOM 858 C CA . SER A 1 104 ? -4.567 -12.350 3.321 1.00 96.31 104 SER A CA 1
ATOM 859 C C . SER A 1 104 ? -3.709 -11.368 2.504 1.00 96.31 104 SER A C 1
ATOM 861 O O . SER A 1 104 ? -4.173 -10.866 1.479 1.00 96.31 104 SER A O 1
ATOM 863 N N . PRO A 1 105 ? -2.423 -11.159 2.847 1.00 95.88 105 PRO A N 1
ATOM 864 C CA . PRO A 1 105 ? -1.513 -10.383 1.997 1.00 95.88 105 PRO A CA 1
ATOM 865 C C . PRO A 1 105 ? -1.391 -10.939 0.567 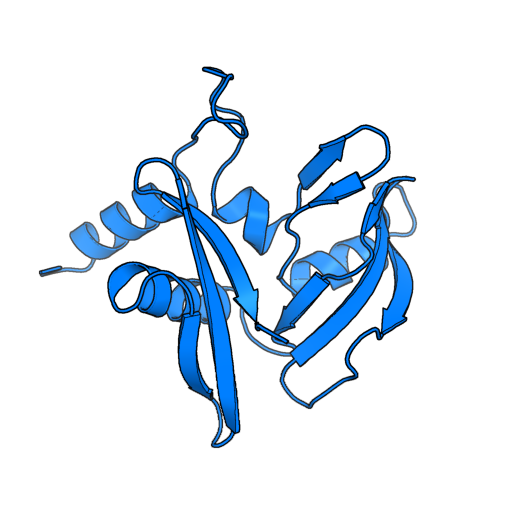1.00 95.88 105 PRO A C 1
ATOM 867 O O . PRO A 1 105 ? -1.139 -10.195 -0.378 1.00 95.88 105 PRO A O 1
ATOM 870 N N . ALA A 1 106 ? -1.589 -12.252 0.392 1.00 97.25 106 ALA A N 1
ATOM 871 C CA . ALA A 1 106 ? -1.615 -12.883 -0.923 1.00 97.25 106 ALA A CA 1
ATOM 872 C C . ALA A 1 106 ? -2.840 -12.458 -1.749 1.00 97.25 106 ALA A C 1
ATOM 874 O O . ALA A 1 106 ? -2.717 -12.296 -2.961 1.00 97.25 106 ALA A O 1
ATOM 875 N N . PHE A 1 107 ? -3.997 -12.250 -1.1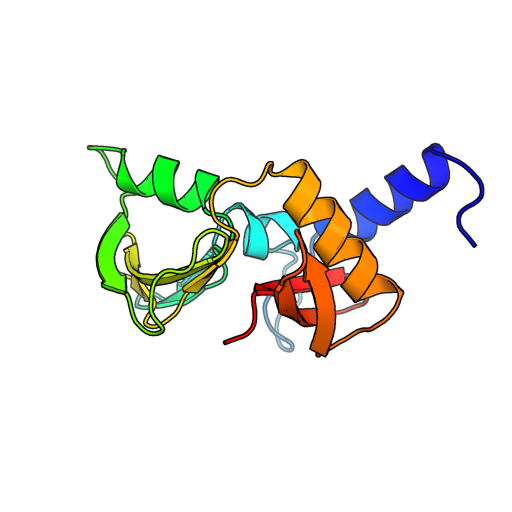08 1.00 96.94 107 PHE A N 1
ATOM 876 C CA . PHE A 1 107 ? -5.194 -11.728 -1.766 1.00 96.94 107 PHE A CA 1
ATOM 877 C C . PHE A 1 107 ? -4.967 -10.303 -2.277 1.00 96.94 107 PHE A C 1
ATOM 879 O O . PHE A 1 107 ? -5.169 -10.066 -3.466 1.00 96.94 107 PHE A O 1
ATOM 886 N N . ASP A 1 108 ? -4.476 -9.399 -1.418 1.00 97.06 108 ASP A N 1
ATOM 887 C CA . ASP A 1 108 ? -4.114 -8.024 -1.800 1.00 97.06 108 ASP A CA 1
ATOM 888 C C . ASP A 1 108 ? -3.167 -8.032 -3.010 1.00 97.06 108 ASP A C 1
ATOM 890 O O . ASP A 1 108 ? -3.453 -7.439 -4.051 1.00 97.06 108 ASP A O 1
ATOM 894 N N . LEU A 1 109 ? -2.061 -8.781 -2.915 1.00 97.44 109 LEU A N 1
ATOM 895 C CA . LEU A 1 109 ? -1.070 -8.860 -3.986 1.00 97.44 109 LEU A CA 1
ATOM 896 C C . LEU A 1 109 ? -1.685 -9.383 -5.293 1.00 97.44 109 LEU A C 1
ATOM 898 O O . LEU A 1 109 ? -1.416 -8.837 -6.364 1.00 97.44 109 LEU A O 1
ATOM 902 N N . ALA A 1 110 ? -2.519 -10.424 -5.224 1.00 96.88 110 ALA A N 1
ATOM 903 C CA . ALA A 1 110 ? -3.142 -11.029 -6.396 1.00 96.88 110 ALA A CA 1
ATOM 904 C C . ALA A 1 110 ? -4.133 -10.078 -7.078 1.00 96.88 110 ALA A C 1
ATOM 906 O O . ALA A 1 110 ? -4.035 -9.865 -8.289 1.00 96.88 110 ALA A O 1
ATOM 907 N N . ILE A 1 111 ? -5.060 -9.485 -6.322 1.00 96.75 111 ILE A N 1
ATOM 908 C CA . ILE A 1 111 ? -6.125 -8.652 -6.889 1.00 96.75 111 ILE A CA 1
ATOM 909 C C . ILE A 1 111 ? -5.583 -7.318 -7.410 1.00 96.75 111 ILE A C 1
ATOM 911 O O . ILE A 1 111 ? -5.948 -6.891 -8.508 1.00 96.75 111 ILE A O 1
ATOM 915 N N . TYR A 1 112 ? -4.629 -6.707 -6.701 1.00 97.94 112 TYR A N 1
ATOM 916 C CA . TYR A 1 112 ? -3.962 -5.500 -7.179 1.00 97.94 112 TYR A CA 1
ATOM 917 C C . TYR A 1 112 ? -3.097 -5.778 -8.411 1.00 97.94 112 TYR A C 1
ATOM 919 O O . TYR A 1 112 ? -3.117 -4.978 -9.343 1.00 97.94 112 TYR A O 1
ATOM 927 N N . THR A 1 113 ? -2.403 -6.924 -8.482 1.00 97.25 113 THR A N 1
ATOM 928 C CA . THR A 1 113 ? -1.664 -7.316 -9.699 1.00 97.25 113 THR A CA 1
ATOM 929 C C . THR A 1 113 ? -2.610 -7.521 -10.877 1.00 97.25 113 THR A C 1
ATOM 931 O O . THR A 1 113 ? -2.332 -7.043 -11.976 1.00 97.25 113 THR A O 1
ATOM 934 N N . LEU A 1 114 ? -3.731 -8.216 -10.662 1.00 95.50 114 LEU A N 1
ATOM 935 C CA . LEU A 1 114 ? -4.738 -8.450 -11.694 1.00 95.50 114 LEU A CA 1
ATOM 936 C C . LEU A 1 114 ? -5.242 -7.122 -12.268 1.00 95.50 114 LEU A C 1
ATOM 938 O O . LEU A 1 114 ? -5.216 -6.935 -13.485 1.00 95.50 114 LEU A O 1
ATOM 942 N N . CYS A 1 115 ? -5.647 -6.194 -11.401 1.00 96.50 115 CYS A N 1
ATOM 943 C CA . CYS A 1 115 ? -6.103 -4.874 -11.820 1.00 96.50 115 CYS A CA 1
ATOM 944 C C . CYS A 1 115 ? -4.995 -4.082 -12.516 1.00 96.50 115 CYS A C 1
ATOM 946 O O . CYS A 1 115 ? -5.216 -3.584 -13.614 1.00 96.50 115 CYS A O 1
ATOM 948 N N . PHE A 1 116 ? -3.784 -4.050 -11.961 1.00 96.69 116 PHE A N 1
ATOM 949 C CA . PHE A 1 116 ? -2.654 -3.346 -12.567 1.00 96.69 116 PHE A CA 1
ATOM 950 C C . PHE A 1 116 ? -2.350 -3.835 -13.992 1.00 96.69 116 PHE A C 1
ATOM 952 O O . PHE A 1 116 ? -2.087 -3.031 -14.881 1.00 96.69 116 PHE A O 1
ATOM 959 N N . VAL A 1 117 ? -2.391 -5.150 -14.226 1.00 94.00 117 VAL A N 1
ATOM 960 C CA . VAL A 1 117 ? -2.056 -5.742 -15.531 1.00 94.00 117 VAL A CA 1
ATOM 961 C C . VAL A 1 117 ? -3.210 -5.629 -16.531 1.00 94.00 117 VAL A C 1
ATOM 963 O O . VAL A 1 117 ? -2.972 -5.396 -17.714 1.00 94.00 117 VAL A O 1
ATOM 966 N N . MET A 1 118 ? -4.455 -5.816 -16.087 1.00 91.19 118 MET A N 1
ATOM 967 C CA . MET A 1 118 ? -5.609 -5.955 -16.987 1.00 91.19 118 MET A CA 1
ATOM 968 C C . MET A 1 118 ? -6.417 -4.662 -17.164 1.00 91.19 118 MET A C 1
ATOM 970 O O . MET A 1 118 ? -7.060 -4.472 -18.203 1.00 91.19 118 MET A O 1
ATOM 974 N N . ARG A 1 119 ? -6.435 -3.800 -16.141 1.00 89.88 119 ARG A N 1
ATOM 975 C CA . ARG A 1 119 ? -7.238 -2.570 -16.044 1.00 89.88 119 ARG A CA 1
ATOM 976 C C . ARG A 1 119 ? -6.492 -1.493 -15.224 1.00 89.88 119 ARG A C 1
ATOM 978 O O . ARG A 1 119 ? -6.914 -1.192 -14.107 1.00 89.88 119 ARG A O 1
ATOM 985 N N . PRO A 1 120 ? -5.389 -0.918 -15.747 1.00 88.25 120 PRO A N 1
ATOM 986 C CA . PRO A 1 120 ? -4.686 0.168 -15.067 1.00 88.25 120 PRO A CA 1
ATOM 987 C C . PRO A 1 120 ? -5.626 1.339 -14.754 1.00 88.25 120 PRO A C 1
ATOM 989 O O . PRO A 1 120 ? -6.480 1.682 -15.572 1.00 88.25 120 PRO A O 1
ATOM 992 N N . GLY A 1 121 ? -5.444 1.980 -13.599 1.00 93.19 121 GLY A N 1
ATOM 993 C CA . GLY A 1 121 ? -6.352 3.019 -13.117 1.00 93.19 121 GLY A CA 1
ATOM 994 C C . GLY A 1 121 ? -7.456 2.433 -12.237 1.00 93.19 121 GLY A C 1
ATOM 995 O O . GLY A 1 121 ? -7.163 1.653 -11.328 1.00 93.19 121 GLY A O 1
ATOM 996 N N . THR A 1 122 ? -8.705 2.830 -12.488 1.00 95.81 122 THR A N 1
ATOM 997 C CA . THR A 1 122 ? -9.877 2.311 -11.772 1.00 95.81 122 THR A CA 1
ATOM 998 C C . THR A 1 122 ? -10.288 0.953 -12.342 1.00 95.81 122 THR A C 1
ATOM 1000 O O . THR A 1 122 ? -10.529 0.801 -13.540 1.00 95.81 122 THR A O 1
ATOM 1003 N N . CYS A 1 123 ? -10.368 -0.042 -11.469 1.00 96.19 123 CYS A N 1
ATOM 1004 C CA . CYS A 1 123 ? -10.652 -1.431 -11.782 1.00 96.19 123 CYS A CA 1
ATOM 1005 C C . CYS A 1 123 ? -11.866 -1.893 -10.974 1.00 96.19 123 CYS A C 1
ATOM 1007 O O . CYS A 1 123 ? -11.819 -1.936 -9.747 1.00 96.19 123 CYS A O 1
ATOM 1009 N N . HIS A 1 124 ? -12.945 -2.247 -11.666 1.00 95.38 124 HIS A N 1
ATOM 1010 C CA . HIS A 1 124 ? -14.176 -2.726 -11.041 1.00 95.38 124 HIS A CA 1
ATOM 1011 C C . HIS A 1 124 ? -14.098 -4.236 -10.818 1.00 95.38 124 HIS A C 1
ATOM 1013 O O . HIS A 1 124 ? -13.876 -4.997 -11.766 1.00 95.38 124 HIS A O 1
ATOM 1019 N N . VAL A 1 125 ? -14.308 -4.674 -9.581 1.00 93.88 125 VAL A N 1
ATOM 1020 C CA . VAL A 1 125 ? -14.270 -6.086 -9.188 1.00 93.88 125 VAL A CA 1
ATOM 1021 C C . VAL A 1 125 ? -15.507 -6.457 -8.379 1.00 93.88 125 VAL A C 1
ATOM 1023 O O . VAL A 1 125 ? -16.186 -5.605 -7.808 1.00 93.88 125 VAL A O 1
ATOM 1026 N N . VAL A 1 126 ? -15.801 -7.753 -8.335 1.00 92.44 126 VAL A N 1
ATOM 1027 C CA . VAL A 1 126 ? -16.791 -8.315 -7.417 1.00 92.44 126 VAL A CA 1
ATOM 1028 C C . VAL A 1 126 ? -16.054 -9.239 -6.463 1.00 92.44 126 VAL A C 1
ATOM 1030 O O . VAL A 1 126 ? -15.460 -10.225 -6.897 1.00 92.44 126 VAL A O 1
ATOM 1033 N N . VAL A 1 127 ? -16.081 -8.906 -5.178 1.00 89.44 127 VAL A N 1
ATOM 1034 C CA . VAL A 1 127 ? -15.462 -9.685 -4.102 1.00 89.44 127 VAL A CA 1
ATOM 1035 C C . VAL A 1 127 ? -16.575 -10.091 -3.153 1.00 89.44 127 VAL A C 1
ATOM 1037 O O . VAL A 1 127 ? -17.288 -9.232 -2.648 1.00 89.44 127 VAL A O 1
ATOM 1040 N N . ASP A 1 128 ? -16.764 -11.397 -2.970 1.00 88.38 128 ASP A N 1
ATOM 1041 C CA . ASP A 1 128 ? -17.819 -11.952 -2.109 1.00 88.38 128 ASP A CA 1
ATOM 1042 C C . ASP A 1 128 ? -19.227 -11.390 -2.416 1.00 88.38 128 ASP A C 1
ATOM 1044 O O . ASP A 1 128 ? -19.993 -10.983 -1.547 1.00 88.38 128 ASP A O 1
ATOM 1048 N N . GLY A 1 129 ? -19.545 -11.265 -3.711 1.00 89.62 129 GLY A N 1
ATOM 1049 C CA . GLY A 1 129 ? -20.819 -10.709 -4.184 1.00 89.62 129 GLY A CA 1
ATOM 1050 C C . GLY A 1 129 ? -20.954 -9.183 -4.077 1.00 89.62 129 GLY A C 1
ATOM 1051 O O . GLY A 1 129 ? -21.933 -8.631 -4.580 1.00 89.62 129 GLY A O 1
ATOM 1052 N N . GLN A 1 130 ? -19.976 -8.480 -3.499 1.00 88.62 130 GLN A N 1
ATOM 1053 C CA . GLN A 1 130 ? -19.978 -7.024 -3.367 1.00 88.62 130 GLN A CA 1
ATOM 1054 C C . GLN A 1 130 ? -19.168 -6.360 -4.482 1.00 88.62 130 GLN A C 1
ATOM 1056 O O . GLN A 1 130 ? -18.032 -6.744 -4.766 1.00 88.62 130 GLN A O 1
ATOM 1061 N N . LYS A 1 131 ? -19.756 -5.344 -5.122 1.00 91.94 131 LYS A N 1
ATOM 1062 C CA . LYS A 1 131 ? -19.063 -4.519 -6.119 1.00 91.94 131 LYS A CA 1
ATOM 1063 C C . LYS A 1 131 ? -18.102 -3.576 -5.411 1.00 91.94 131 LYS A C 1
ATOM 1065 O O . LYS A 1 131 ? -18.511 -2.863 -4.499 1.00 91.94 131 LYS A O 1
ATOM 1070 N N . MET A 1 132 ? -16.855 -3.558 -5.857 1.00 91.69 132 MET A N 1
ATOM 1071 C CA . MET A 1 132 ? -15.818 -2.692 -5.313 1.00 91.69 132 MET A CA 1
ATOM 1072 C C . MET A 1 132 ? -14.983 -2.109 -6.440 1.00 91.69 132 MET A C 1
ATOM 1074 O O . MET A 1 132 ? -14.721 -2.770 -7.448 1.00 91.69 132 MET A O 1
ATOM 1078 N N . ASP A 1 133 ? -14.518 -0.889 -6.215 1.00 94.44 133 ASP A N 1
ATOM 1079 C CA . ASP A 1 133 ? -13.594 -0.216 -7.107 1.00 94.44 133 ASP A CA 1
ATOM 1080 C C . ASP A 1 133 ? -12.207 -0.268 -6.486 1.00 94.44 133 ASP A C 1
ATOM 1082 O O . ASP A 1 133 ? -12.026 0.052 -5.314 1.00 94.44 133 ASP A O 1
ATOM 1086 N N . LEU A 1 134 ? -11.219 -0.691 -7.264 1.00 96.44 134 LEU A N 1
ATOM 1087 C CA . LEU A 1 134 ? -9.814 -0.655 -6.882 1.00 96.44 134 LEU A CA 1
ATOM 1088 C C . LEU A 1 134 ? -9.113 0.391 -7.729 1.00 96.44 134 LEU A C 1
ATOM 1090 O O . LEU A 1 134 ? -9.327 0.464 -8.937 1.00 96.44 134 LEU A O 1
ATOM 1094 N N . GLN A 1 135 ? -8.249 1.177 -7.107 1.00 97.25 135 GLN A N 1
ATOM 1095 C CA . GLN A 1 135 ? -7.419 2.136 -7.812 1.00 97.25 135 GLN A CA 1
ATOM 1096 C C . GLN A 1 135 ? -5.993 1.605 -7.876 1.00 97.25 135 GLN A C 1
ATOM 1098 O O . GLN A 1 135 ? -5.427 1.227 -6.855 1.00 97.25 135 GLN A O 1
ATOM 1103 N N . THR A 1 136 ? -5.398 1.620 -9.066 1.00 97.50 136 THR A N 1
ATOM 1104 C CA . THR A 1 136 ? -3.978 1.326 -9.282 1.00 97.50 136 THR A CA 1
ATOM 1105 C C . THR A 1 136 ? -3.314 2.482 -10.018 1.00 97.50 136 THR A C 1
ATOM 1107 O O . THR A 1 136 ? -3.901 3.084 -10.918 1.00 97.50 136 THR A O 1
ATOM 1110 N N . PHE A 1 137 ? -2.080 2.805 -9.644 1.00 95.94 137 PHE A N 1
ATOM 1111 C CA . PHE A 1 137 ? -1.242 3.751 -10.377 1.00 95.94 137 PHE A CA 1
ATOM 1112 C C . PHE A 1 137 ? 0.090 3.104 -10.723 1.00 95.94 137 PHE A C 1
ATOM 1114 O O . PHE A 1 137 ? 0.614 2.290 -9.962 1.00 95.94 137 PHE A O 1
ATOM 1121 N N . SER A 1 138 ? 0.645 3.489 -11.868 1.00 94.94 138 SER A N 1
ATOM 1122 C CA . SER A 1 138 ? 1.925 2.989 -12.357 1.00 94.94 138 SER A CA 1
ATOM 1123 C C . SER A 1 138 ? 3.003 4.056 -12.326 1.00 94.94 138 SER A C 1
ATOM 1125 O O . SER A 1 138 ? 2.736 5.213 -12.657 1.00 94.94 138 SER A O 1
ATOM 1127 N N . LYS A 1 139 ? 4.236 3.639 -12.049 1.00 93.38 139 LYS A N 1
ATOM 1128 C CA . LYS A 1 139 ? 5.432 4.447 -12.284 1.00 93.38 139 LYS A CA 1
ATOM 1129 C C . LYS A 1 139 ? 6.505 3.597 -12.945 1.00 93.38 139 LYS A C 1
ATOM 1131 O O . LYS A 1 139 ? 6.853 2.544 -12.429 1.00 93.38 139 LYS A O 1
ATOM 1136 N N . ASP A 1 140 ? 6.981 4.025 -14.112 1.00 92.38 140 ASP A N 1
ATOM 1137 C CA . ASP A 1 140 ? 8.052 3.353 -14.863 1.00 92.38 140 ASP A CA 1
ATOM 1138 C C . ASP A 1 140 ? 7.805 1.844 -15.076 1.00 92.38 140 ASP A C 1
ATOM 1140 O O . ASP A 1 140 ? 8.721 1.030 -15.073 1.00 92.38 140 ASP A O 1
ATOM 1144 N N . GLY A 1 141 ? 6.534 1.450 -15.221 1.00 92.56 141 GLY A N 1
ATOM 1145 C CA . GLY A 1 141 ? 6.125 0.051 -15.379 1.00 92.56 141 GLY A CA 1
ATOM 1146 C C . GLY A 1 141 ? 6.019 -0.768 -14.083 1.00 92.56 141 GLY A C 1
ATOM 1147 O O . GLY A 1 141 ? 5.809 -1.980 -14.179 1.00 92.56 141 GLY A O 1
ATOM 1148 N N . HIS A 1 142 ? 6.133 -0.134 -12.915 1.00 96.62 142 HIS A N 1
ATOM 1149 C CA . HIS A 1 142 ? 5.986 -0.705 -11.571 1.00 96.62 142 HIS A CA 1
ATOM 1150 C C . HIS A 1 142 ? 4.652 -0.284 -10.948 1.00 96.62 142 HIS A C 1
ATOM 1152 O O . HIS A 1 142 ? 4.062 0.726 -11.350 1.00 96.62 142 HIS A O 1
ATOM 1158 N N . VAL A 1 143 ? 4.184 -1.031 -9.945 1.00 97.69 143 VAL A N 1
ATOM 1159 C CA . VAL A 1 143 ? 3.048 -0.609 -9.116 1.00 97.69 143 VAL A CA 1
ATOM 1160 C C . VAL A 1 143 ? 3.510 0.568 -8.260 1.00 97.69 143 VAL A C 1
ATOM 1162 O O . VAL A 1 143 ? 4.372 0.395 -7.412 1.00 97.69 143 VAL A O 1
ATOM 1165 N N . ALA A 1 144 ? 2.941 1.755 -8.473 1.00 96.19 144 ALA A N 1
ATOM 1166 C CA . ALA A 1 144 ? 3.242 2.938 -7.664 1.00 96.19 144 ALA A CA 1
ATOM 1167 C C . ALA A 1 144 ? 2.379 2.996 -6.400 1.00 96.19 144 ALA A C 1
ATOM 1169 O O . ALA A 1 144 ? 2.847 3.360 -5.327 1.00 96.19 144 ALA A O 1
ATOM 1170 N N . THR A 1 145 ? 1.098 2.654 -6.535 1.00 96.88 145 THR A N 1
ATOM 1171 C CA . THR A 1 145 ? 0.184 2.417 -5.417 1.00 96.88 145 THR A CA 1
ATOM 1172 C C . THR A 1 145 ? -1.012 1.600 -5.898 1.00 96.88 145 THR A C 1
ATOM 1174 O O . THR A 1 145 ? -1.339 1.611 -7.090 1.00 96.88 145 THR A O 1
ATOM 1177 N N . ALA A 1 146 ? -1.656 0.897 -4.976 1.00 97.94 146 ALA A N 1
ATOM 1178 C CA . ALA A 1 146 ? -2.871 0.138 -5.205 1.00 97.94 146 ALA A CA 1
ATOM 1179 C C . ALA A 1 146 ? -3.696 0.102 -3.914 1.00 97.94 146 ALA A C 1
ATOM 1181 O O . ALA A 1 146 ? -3.135 -0.125 -2.843 1.00 97.94 146 ALA A O 1
ATOM 1182 N N . PHE A 1 147 ? -4.997 0.375 -3.999 1.00 96.56 147 PHE A N 1
ATOM 1183 C CA . PHE A 1 147 ? -5.876 0.434 -2.829 1.00 96.56 147 PHE A CA 1
ATOM 1184 C C . PHE A 1 147 ? -7.354 0.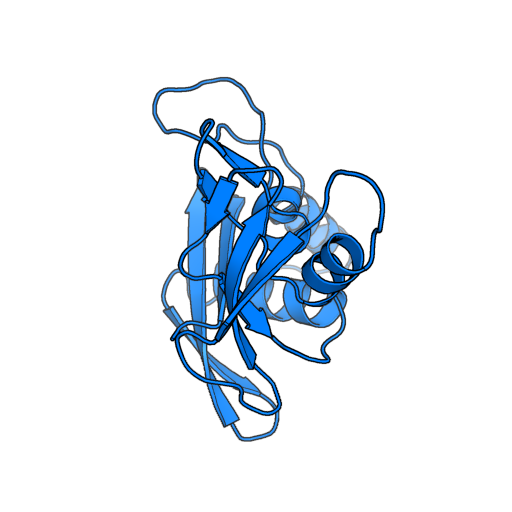295 -3.201 1.00 96.56 147 PHE A C 1
ATOM 1186 O O . PHE A 1 147 ? -7.740 0.478 -4.358 1.00 96.56 147 PHE A O 1
ATOM 1193 N N . VAL A 1 148 ? -8.192 0.009 -2.203 1.00 94.94 148 VAL A N 1
ATOM 1194 C CA . VAL A 1 148 ? -9.656 0.013 -2.341 1.00 94.94 148 VAL A CA 1
ATOM 1195 C C . VAL A 1 148 ? -10.147 1.452 -2.493 1.00 94.94 148 VAL A C 1
ATOM 1197 O O . VAL A 1 148 ? -9.965 2.267 -1.591 1.00 94.94 148 VAL A O 1
ATOM 1200 N N . HIS A 1 149 ? -10.739 1.788 -3.633 1.00 92.38 149 HIS A N 1
ATOM 1201 C CA . HIS A 1 149 ? -11.263 3.119 -3.921 1.00 92.38 149 HIS A CA 1
ATOM 1202 C C . HIS A 1 149 ? -12.576 3.379 -3.166 1.00 92.38 149 HIS A C 1
ATOM 1204 O O . HIS A 1 149 ? -13.360 2.459 -2.901 1.00 92.38 149 HIS A O 1
ATOM 1210 N N . VAL A 1 150 ? -12.768 4.639 -2.773 1.00 84.25 150 VAL A N 1
ATOM 1211 C CA . VAL A 1 150 ? -13.857 5.142 -1.926 1.00 84.25 150 VAL A CA 1
ATOM 1212 C C . VAL A 1 150 ? -14.309 6.505 -2.408 1.00 84.25 150 VAL A C 1
ATOM 1214 O O . VAL A 1 150 ? -13.440 7.245 -2.931 1.00 84.25 150 VAL A O 1
#

pLDDT: mean 93.01, std 5.85, range [66.31, 98.44]

Sequence (150 aa):
KIQNVAELRALLRRLWFDFYPRSGNSTVLDTSGFEHVMVGEYKSVEKASGLHNWLAFYEKEKKTEEPNINYYGYTCGIEPHRMCAAYDWNGRKKRLSSFFLNVSPAFDLAIYTLCFVMRPGTCHVVVDGQKMDLQTFSKDGHVATAFVHV

Secondary structure (DSSP, 8-state):
---SHHHHHHHHHHHHHS-EESSTT---EEE-HHIIIII-EE-SSSBEE----HHHHHHHHT-SSSS-EEEEEEEEEEETTEEEEEEEETTEEEEEEEEESS--HHHHHHHHHHHHHHS-EEEEEEETTEEEEEEEEEETTEEEEEEE--

Foldseek 3Di:
DQDDPVSVVVLLCQAFPFFDDLDPPDRDRDDGQCCQAPQWDAPDPAATGHPQEVVNLCVQCPDPDPQHKAWDDFDPDDDPFKTWTWIDGPNHTDGTHMYTPPDDPVVVSVVQVCCCVPPAAWDWDQDPNDIWIKGFDDDPNYTSYIHTDD